Protein AF-A0A7K4G4C0-F1 (afdb_monomer)

Structure (mmCIF, N/CA/C/O backbone):
data_AF-A0A7K4G4C0-F1
#
_entry.id   AF-A0A7K4G4C0-F1
#
loop_
_atom_site.group_PDB
_atom_site.id
_atom_site.type_symbol
_atom_site.label_atom_id
_atom_site.label_alt_id
_atom_site.label_comp_id
_atom_site.label_asym_id
_atom_site.label_entity_id
_atom_site.label_seq_id
_atom_site.pdbx_PDB_ins_code
_atom_site.Cartn_x
_atom_site.Cartn_y
_atom_site.Cartn_z
_atom_site.occupancy
_atom_site.B_iso_or_equiv
_atom_site.auth_seq_id
_atom_site.auth_comp_id
_atom_site.auth_asym_id
_atom_site.auth_atom_id
_atom_site.pdbx_PDB_model_num
ATOM 1 N N . MET A 1 1 ? -11.244 -1.481 -9.876 1.00 67.19 1 MET A N 1
ATOM 2 C CA . MET A 1 1 ? -11.017 -1.215 -8.448 1.00 67.19 1 MET A CA 1
ATOM 3 C C . MET A 1 1 ? -10.115 -0.005 -8.363 1.00 67.19 1 MET A C 1
ATOM 5 O O . MET A 1 1 ? -9.237 0.066 -9.205 1.00 67.19 1 MET A O 1
ATOM 9 N N . GLU A 1 2 ? -10.346 0.942 -7.453 1.00 75.81 2 GLU A N 1
ATOM 10 C CA . GLU A 1 2 ? -9.474 2.112 -7.325 1.00 75.81 2 GLU A CA 1
ATOM 11 C C . GLU A 1 2 ? -8.917 2.253 -5.901 1.00 75.81 2 GLU A C 1
ATOM 13 O O . GLU A 1 2 ? -9.636 2.059 -4.918 1.00 75.81 2 GLU A O 1
ATOM 18 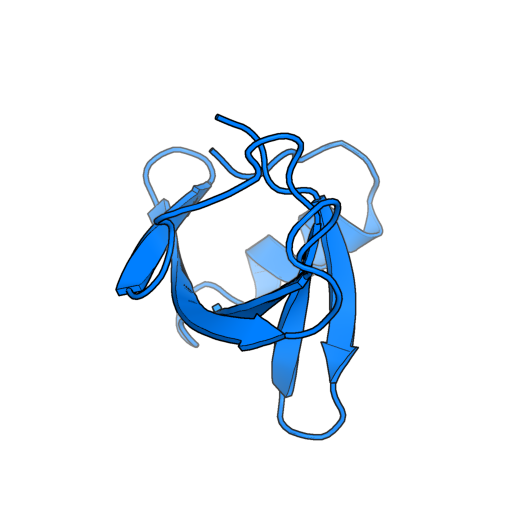N N . PHE A 1 3 ? -7.620 2.557 -5.799 1.00 82.81 3 PHE A N 1
ATOM 19 C CA . PHE A 1 3 ? -6.971 2.948 -4.550 1.00 82.81 3 PHE A CA 1
ATOM 20 C C . PHE A 1 3 ? -6.557 4.409 -4.614 1.00 82.81 3 PHE A C 1
ATOM 22 O O . PHE A 1 3 ? -5.955 4.876 -5.588 1.00 82.81 3 PHE A O 1
ATOM 29 N N . LYS A 1 4 ? -6.833 5.118 -3.526 1.00 85.31 4 LYS A N 1
ATOM 30 C CA . LYS A 1 4 ? -6.372 6.478 -3.303 1.00 85.31 4 LYS A CA 1
ATOM 31 C C . LYS A 1 4 ? -5.203 6.443 -2.339 1.00 85.31 4 LYS A C 1
ATOM 33 O O . LYS A 1 4 ? -5.314 5.922 -1.235 1.00 85.31 4 LYS A O 1
ATOM 38 N N . ILE A 1 5 ? -4.081 7.021 -2.740 1.00 87.06 5 ILE A N 1
ATOM 39 C CA . ILE A 1 5 ? -2.951 7.213 -1.833 1.00 87.06 5 ILE A CA 1
ATOM 40 C C . ILE A 1 5 ? -3.301 8.383 -0.911 1.00 87.06 5 ILE A C 1
ATOM 42 O O . ILE A 1 5 ? -3.769 9.422 -1.375 1.00 87.06 5 ILE A O 1
ATOM 46 N N . LEU A 1 6 ? -3.103 8.205 0.391 1.00 86.81 6 LEU A N 1
ATOM 47 C CA . LEU A 1 6 ? -3.290 9.258 1.385 1.00 86.81 6 LEU A CA 1
ATOM 48 C C . LEU A 1 6 ? -1.960 9.955 1.669 1.00 86.81 6 LEU A C 1
ATOM 50 O O . LEU A 1 6 ? -1.839 11.172 1.542 1.00 86.81 6 LEU A O 1
ATOM 54 N N . PHE A 1 7 ? -0.943 9.178 2.036 1.00 84.88 7 PHE A N 1
ATOM 55 C CA . PHE A 1 7 ? 0.399 9.677 2.314 1.00 84.88 7 PHE A CA 1
ATOM 56 C C . PHE A 1 7 ? 1.430 8.545 2.302 1.00 84.88 7 PHE A C 1
ATOM 58 O O . PHE A 1 7 ? 1.094 7.360 2.336 1.00 84.88 7 PHE A O 1
ATOM 65 N N . GLU A 1 8 ? 2.702 8.933 2.277 1.00 87.50 8 GLU A N 1
ATOM 66 C CA . GLU A 1 8 ? 3.837 8.041 2.491 1.00 87.50 8 GLU A CA 1
ATOM 67 C C . GLU A 1 8 ? 4.267 8.114 3.962 1.00 87.50 8 GLU A C 1
ATOM 69 O O . GLU A 1 8 ? 4.447 9.190 4.535 1.00 87.50 8 GLU A O 1
ATOM 74 N N . SER A 1 9 ? 4.389 6.956 4.599 1.00 86.25 9 SER A N 1
ATOM 75 C CA . SER A 1 9 ? 4.875 6.828 5.971 1.00 86.25 9 SER A CA 1
ATOM 76 C C . SER A 1 9 ? 6.379 7.108 6.069 1.00 86.25 9 SER A C 1
ATOM 78 O O . SER A 1 9 ? 7.116 7.020 5.090 1.00 86.25 9 SER A O 1
ATOM 80 N N . LYS A 1 10 ? 6.878 7.359 7.287 1.00 84.94 10 LYS A N 1
ATOM 81 C CA . LYS A 1 10 ? 8.314 7.600 7.542 1.00 84.94 10 LYS A CA 1
ATOM 82 C C . LYS A 1 10 ? 9.228 6.443 7.115 1.00 84.94 10 LYS A C 1
ATOM 84 O O . LYS A 1 10 ? 10.421 6.652 6.933 1.00 84.94 10 LYS A O 1
ATOM 89 N N . THR A 1 11 ? 8.685 5.234 6.990 1.00 83.19 11 THR A N 1
ATOM 90 C CA . THR A 1 11 ? 9.410 4.032 6.557 1.00 83.19 11 THR A CA 1
ATOM 91 C C . THR A 1 11 ? 9.334 3.796 5.045 1.00 83.19 11 THR A C 1
ATOM 93 O O . THR A 1 11 ? 9.859 2.792 4.566 1.00 83.19 11 THR A O 1
ATOM 96 N N . GLY A 1 12 ? 8.700 4.700 4.289 1.00 85.19 12 GLY A N 1
ATOM 97 C CA . GLY A 1 12 ? 8.564 4.615 2.834 1.00 85.19 12 GLY A CA 1
ATOM 98 C C . GLY A 1 12 ? 7.420 3.720 2.350 1.00 85.19 12 GLY A C 1
ATOM 99 O O . GLY A 1 12 ? 7.364 3.368 1.175 1.00 85.19 12 GLY A O 1
ATOM 100 N N . ASN A 1 13 ? 6.511 3.308 3.241 1.00 90.12 13 ASN A N 1
ATOM 101 C CA . ASN A 1 13 ? 5.295 2.587 2.852 1.00 90.12 13 ASN A CA 1
ATOM 102 C C . ASN A 1 13 ? 4.183 3.571 2.484 1.00 90.12 13 ASN A C 1
ATOM 104 O O . ASN A 1 13 ? 4.049 4.614 3.127 1.00 90.12 13 ASN A O 1
ATOM 108 N N . LEU A 1 14 ? 3.346 3.202 1.522 1.00 89.69 14 LEU A N 1
ATOM 109 C CA . LEU A 1 14 ? 2.165 3.955 1.122 1.00 89.69 14 LEU A CA 1
ATOM 110 C C . LEU A 1 14 ? 0.979 3.574 2.000 1.00 89.69 14 LEU A C 1
ATOM 112 O O . LEU A 1 14 ? 0.725 2.389 2.218 1.00 89.69 14 LEU A O 1
ATOM 116 N N . VAL A 1 15 ? 0.241 4.580 2.457 1.00 90.25 15 VAL A N 1
ATOM 117 C CA . VAL A 1 15 ? -1.058 4.403 3.105 1.00 90.25 15 VAL A CA 1
ATOM 118 C C . VAL A 1 15 ? -2.139 4.693 2.079 1.00 90.25 15 VAL A C 1
ATOM 120 O O . VAL A 1 15 ? -2.150 5.768 1.474 1.00 90.25 15 VAL A O 1
ATOM 123 N N . LEU A 1 16 ? -3.026 3.728 1.872 1.00 90.25 16 LEU A N 1
ATOM 124 C CA . LEU A 1 16 ? -4.047 3.752 0.839 1.00 90.25 16 LEU A CA 1
ATOM 125 C C . LEU A 1 16 ? -5.444 3.647 1.445 1.00 90.25 16 LEU A C 1
ATOM 127 O O . LEU A 1 16 ? -5.652 3.000 2.468 1.00 90.25 16 LEU A O 1
ATOM 131 N N . GLU A 1 17 ? -6.403 4.233 0.752 1.00 88.38 17 GLU A N 1
ATOM 132 C CA . GLU A 1 17 ? -7.835 4.120 0.997 1.00 88.38 17 GLU A CA 1
ATOM 133 C C . GLU A 1 17 ? -8.486 3.462 -0.226 1.00 88.38 17 GLU A C 1
ATOM 135 O O . GLU A 1 17 ? -8.077 3.713 -1.365 1.00 88.38 17 GLU A O 1
ATOM 140 N N . SER A 1 18 ? -9.478 2.603 0.002 1.00 83.94 18 SER A N 1
ATOM 141 C CA . SER A 1 18 ? -10.293 2.012 -1.060 1.00 83.94 18 SER A CA 1
ATOM 142 C C . SER A 1 18 ? -11.749 1.933 -0.621 1.00 83.94 18 SER A C 1
ATOM 144 O O . SER A 1 18 ? -12.030 1.762 0.563 1.00 83.94 18 SER A O 1
ATOM 146 N N . ASP A 1 19 ? -12.659 2.011 -1.589 1.00 78.19 19 ASP A N 1
ATOM 147 C CA . ASP A 1 19 ? -14.093 1.810 -1.366 1.00 78.19 19 ASP A CA 1
ATOM 148 C C . ASP A 1 19 ? -14.454 0.326 -1.151 1.00 78.19 19 ASP A C 1
ATOM 150 O O . ASP A 1 19 ? -15.565 0.009 -0.726 1.00 78.19 19 ASP A O 1
ATOM 154 N N . GLU A 1 20 ? -13.528 -0.605 -1.416 1.00 74.12 20 GLU A N 1
ATOM 155 C CA . GLU A 1 20 ? -13.715 -2.022 -1.097 1.00 74.12 20 GLU A CA 1
ATOM 156 C C . GLU A 1 20 ? -13.306 -2.329 0.347 1.00 74.12 20 GLU A C 1
ATOM 158 O O . GLU A 1 20 ? -12.183 -2.071 0.791 1.00 74.12 20 GLU A O 1
ATOM 163 N N . ALA A 1 21 ? -14.239 -2.930 1.084 1.00 62.22 21 ALA A N 1
ATOM 164 C CA . ALA A 1 21 ? -14.123 -3.078 2.525 1.00 62.22 21 ALA A CA 1
ATOM 165 C C .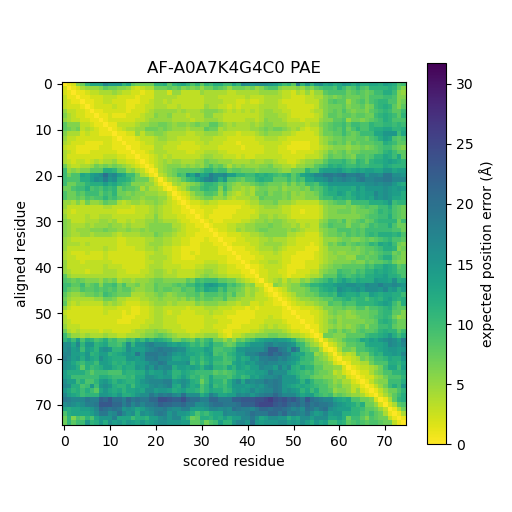 ALA A 1 21 ? -13.255 -4.263 2.986 1.00 62.22 21 ALA A C 1
ATOM 167 O O . ALA A 1 21 ? -12.892 -4.282 4.159 1.00 62.22 21 ALA A O 1
ATOM 168 N N . LYS A 1 22 ? -12.963 -5.288 2.158 1.00 69.38 22 LYS A N 1
ATOM 169 C CA . LYS A 1 22 ? -12.288 -6.522 2.632 1.00 69.38 22 LYS A CA 1
ATOM 170 C C . LYS A 1 22 ? -11.509 -7.275 1.549 1.00 69.38 22 LYS A C 1
ATOM 172 O O . LYS A 1 22 ? -11.914 -7.306 0.394 1.00 69.38 22 LYS A O 1
ATOM 177 N N . GLY A 1 23 ? -10.457 -7.985 1.973 1.00 69.56 23 GLY A N 1
ATOM 178 C CA . GLY A 1 23 ? -9.839 -9.077 1.201 1.00 69.56 23 GLY A CA 1
ATOM 179 C C . GLY A 1 23 ? -8.726 -8.674 0.233 1.00 69.56 23 GLY A C 1
ATOM 180 O O . GLY A 1 23 ? -8.487 -9.375 -0.745 1.00 69.56 23 GLY A O 1
ATOM 181 N N . LEU A 1 24 ? -8.053 -7.551 0.483 1.00 76.38 24 LEU A N 1
ATOM 182 C CA . LEU A 1 24 ? -7.073 -6.964 -0.444 1.00 76.38 24 LEU A CA 1
ATOM 183 C C . LEU A 1 24 ? -5.624 -7.121 0.028 1.00 76.38 24 LEU A C 1
ATOM 185 O O . LEU A 1 24 ? -4.695 -6.563 -0.558 1.00 76.38 24 LEU A O 1
ATOM 189 N N . GLU A 1 25 ? -5.427 -7.910 1.079 1.00 74.81 25 GLU A N 1
ATOM 190 C CA . GLU A 1 25 ? -4.113 -8.272 1.588 1.00 74.81 25 GLU A CA 1
ATOM 191 C C . GLU A 1 25 ? -3.319 -8.988 0.494 1.00 74.81 25 GLU A C 1
ATOM 193 O O . GLU A 1 25 ? -3.827 -9.898 -0.161 1.00 74.81 25 GLU A O 1
ATOM 198 N N . ARG A 1 26 ? -2.057 -8.590 0.294 1.00 80.88 26 ARG A N 1
ATOM 199 C CA . ARG A 1 26 ? -1.156 -9.164 -0.727 1.00 80.88 26 ARG A CA 1
ATOM 200 C C . ARG A 1 26 ? -1.529 -8.847 -2.176 1.00 80.88 26 ARG A C 1
ATOM 202 O O . ARG A 1 26 ? -0.996 -9.485 -3.082 1.00 80.88 26 ARG A O 1
ATOM 209 N N . LYS A 1 27 ? -2.390 -7.854 -2.415 1.00 86.56 27 LYS A N 1
ATOM 210 C CA . LYS A 1 27 ? -2.730 -7.416 -3.771 1.00 86.56 27 LYS A CA 1
ATOM 211 C C . LYS A 1 27 ? -1.624 -6.566 -4.396 1.00 86.56 27 LYS A C 1
ATOM 213 O O . LYS A 1 27 ? -1.061 -5.676 -3.757 1.00 86.56 27 LYS A O 1
ATOM 218 N N . ASP A 1 28 ? -1.355 -6.836 -5.666 1.00 90.50 28 ASP A N 1
ATOM 219 C CA . ASP A 1 28 ? -0.469 -6.039 -6.507 1.00 90.50 28 ASP A CA 1
ATOM 220 C C . ASP A 1 28 ? -1.229 -4.848 -7.098 1.00 90.50 28 ASP A C 1
ATOM 222 O O . ASP A 1 28 ? -2.348 -4.999 -7.590 1.00 90.50 28 ASP A O 1
ATOM 226 N N . LEU A 1 29 ? -0.626 -3.664 -7.017 1.00 87.38 29 LEU A N 1
ATOM 227 C CA . LEU A 1 29 ? -1.189 -2.404 -7.490 1.00 87.38 29 LEU A CA 1
ATOM 228 C C . LEU A 1 29 ? -0.489 -1.975 -8.763 1.00 87.38 29 LEU A C 1
ATOM 230 O O . LEU A 1 29 ? 0.745 -1.874 -8.797 1.00 87.38 29 LEU A O 1
ATOM 234 N N . PHE A 1 30 ? -1.287 -1.674 -9.782 1.00 84.88 30 PHE A N 1
ATOM 235 C CA . PHE A 1 30 ? -0.781 -1.322 -11.091 1.00 84.88 30 PHE A CA 1
ATOM 236 C C . PHE A 1 30 ? -1.161 0.114 -11.453 1.00 84.88 30 PHE A C 1
ATOM 238 O O . PHE A 1 30 ? -2.254 0.607 -11.172 1.00 84.88 30 PHE A O 1
ATOM 245 N N . GLN A 1 31 ? -0.243 0.793 -12.130 1.00 80.56 31 GLN A N 1
ATOM 246 C CA . GLN A 1 31 ? -0.501 2.057 -12.803 1.00 80.56 31 GLN A CA 1
ATOM 247 C C . GLN A 1 31 ? -0.076 1.895 -14.258 1.00 80.56 31 GLN A C 1
ATOM 249 O O . GLN A 1 31 ? 1.069 1.548 -14.525 1.00 80.56 31 GLN A O 1
ATOM 254 N N . ASN A 1 32 ? -0.989 2.101 -15.211 1.00 80.81 32 ASN A N 1
ATOM 255 C CA . ASN A 1 32 ? -0.709 1.928 -16.645 1.00 80.81 32 ASN A CA 1
ATOM 256 C C . ASN A 1 32 ? -0.071 0.560 -16.989 1.00 80.81 32 ASN A C 1
ATOM 258 O O . ASN A 1 32 ? 0.857 0.485 -17.788 1.00 80.81 32 ASN A O 1
ATOM 262 N N . SER A 1 33 ? -0.563 -0.525 -16.378 1.00 81.62 33 SER A N 1
ATOM 263 C CA . SER A 1 33 ? -0.024 -1.899 -16.501 1.00 81.62 33 SER A CA 1
ATOM 264 C C . SER A 1 33 ? 1.370 -2.124 -15.895 1.00 81.62 33 SER A C 1
ATOM 266 O O . SER A 1 33 ? 1.944 -3.198 -16.059 1.00 81.62 33 SER A O 1
ATOM 268 N N . VAL A 1 34 ? 1.911 -1.149 -15.164 1.00 83.50 34 VAL A N 1
ATOM 269 C CA . VAL A 1 34 ? 3.192 -1.254 -14.459 1.00 83.50 34 VAL A CA 1
ATOM 270 C C . VAL A 1 34 ? 2.938 -1.528 -12.982 1.00 83.50 34 VAL A C 1
ATOM 272 O O . VAL A 1 34 ? 2.159 -0.818 -12.348 1.00 83.50 34 VAL A O 1
ATOM 275 N N . LEU A 1 35 ? 3.604 -2.540 -12.423 1.00 85.75 35 LEU A N 1
ATOM 276 C CA . LEU A 1 35 ? 3.568 -2.818 -10.987 1.00 85.75 35 LEU A CA 1
ATOM 277 C C . LEU A 1 35 ? 4.274 -1.688 -10.226 1.00 85.75 35 LEU A C 1
ATOM 279 O O . LEU A 1 35 ? 5.472 -1.457 -10.412 1.00 85.75 35 LEU A O 1
ATOM 283 N N . VAL A 1 36 ? 3.534 -1.006 -9.352 1.00 87.31 36 VAL A N 1
ATOM 284 C CA . VAL A 1 36 ? 4.039 0.155 -8.599 1.00 87.31 36 VAL A CA 1
ATOM 285 C C . VAL A 1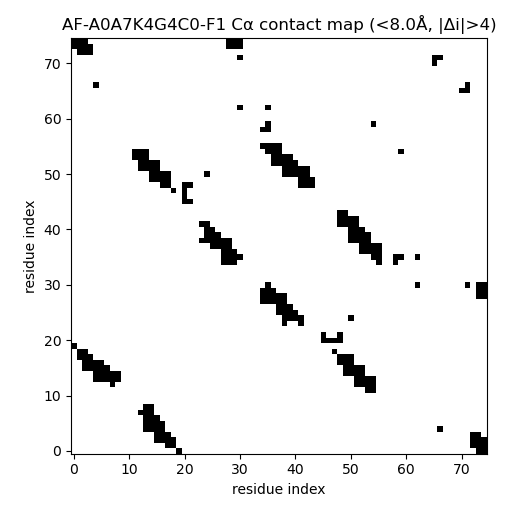 36 ? 4.100 -0.085 -7.098 1.00 87.31 36 VAL A C 1
ATOM 287 O O . VAL A 1 36 ? 4.985 0.454 -6.434 1.00 87.31 36 VAL A O 1
ATOM 290 N N . ALA A 1 37 ? 3.218 -0.917 -6.545 1.00 90.19 37 ALA A N 1
ATOM 291 C CA . ALA A 1 37 ? 3.229 -1.249 -5.126 1.00 90.19 37 ALA A CA 1
ATOM 292 C C . ALA A 1 37 ? 2.537 -2.587 -4.848 1.00 90.19 37 ALA A C 1
ATOM 294 O O . ALA A 1 37 ? 1.728 -3.054 -5.642 1.00 90.19 37 ALA A O 1
ATOM 295 N N . ARG A 1 38 ? 2.833 -3.188 -3.695 1.00 91.94 38 ARG A N 1
ATOM 296 C CA . ARG A 1 38 ? 2.170 -4.399 -3.197 1.00 91.94 38 ARG A CA 1
ATOM 297 C C . ARG A 1 38 ? 1.586 -4.139 -1.820 1.00 91.94 38 ARG A C 1
ATOM 299 O O . ARG A 1 38 ? 2.332 -3.774 -0.910 1.00 91.94 38 ARG A O 1
ATOM 306 N N . ILE A 1 39 ? 0.284 -4.344 -1.657 1.00 90.88 39 ILE A N 1
ATOM 307 C CA . ILE A 1 39 ? -0.373 -4.315 -0.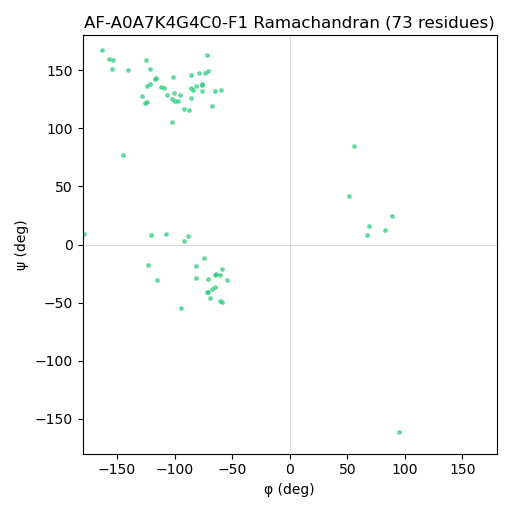347 1.00 90.88 39 ILE A CA 1
ATOM 308 C C . ILE A 1 39 ? 0.180 -5.464 0.482 1.00 90.88 39 ILE A C 1
ATOM 310 O O . ILE A 1 39 ? 0.263 -6.587 -0.000 1.00 90.88 39 ILE A O 1
ATOM 314 N N . PHE A 1 40 ? 0.572 -5.203 1.720 1.00 91.12 40 PHE A N 1
ATOM 315 C CA . PHE A 1 40 ? 1.069 -6.244 2.620 1.00 91.12 40 PHE A CA 1
ATOM 316 C C . PHE A 1 40 ? 0.278 -6.332 3.920 1.00 91.12 40 PHE A C 1
ATOM 318 O O . PHE A 1 40 ? 0.370 -7.359 4.586 1.00 91.12 40 PHE A O 1
ATOM 325 N N . ASP A 1 41 ? -0.484 -5.293 4.261 1.00 90.25 41 ASP A N 1
ATOM 326 C CA . ASP A 1 41 ? -1.219 -5.225 5.518 1.00 90.25 41 ASP A CA 1
ATOM 327 C C . ASP A 1 41 ? -2.452 -4.319 5.398 1.00 90.25 41 ASP A C 1
ATOM 329 O O . ASP A 1 41 ? -2.521 -3.451 4.517 1.00 90.25 41 ASP A O 1
ATOM 333 N N . THR A 1 42 ? -3.405 -4.518 6.304 1.00 89.00 42 THR A N 1
ATOM 334 C CA . THR A 1 42 ? -4.642 -3.746 6.417 1.00 89.00 42 THR A CA 1
ATOM 335 C C . THR A 1 42 ? -4.794 -3.261 7.853 1.00 89.00 42 THR A C 1
ATOM 337 O O . THR A 1 42 ? -4.739 -4.043 8.796 1.00 89.00 42 THR A O 1
ATOM 340 N N . ILE A 1 43 ? -5.013 -1.962 8.036 1.00 87.06 43 ILE A N 1
ATOM 341 C CA . ILE A 1 43 ? -5.141 -1.326 9.349 1.00 87.06 43 ILE A CA 1
ATOM 342 C C . ILE A 1 43 ? -6.460 -0.552 9.450 1.00 87.06 43 ILE A C 1
ATOM 344 O O . ILE A 1 43 ? -7.029 -0.128 8.448 1.00 87.06 43 ILE A O 1
ATOM 348 N N . GLY A 1 44 ? -6.929 -0.300 10.672 1.00 81.38 44 GLY A N 1
ATOM 349 C CA . GLY A 1 44 ? -8.139 0.493 10.916 1.00 81.38 44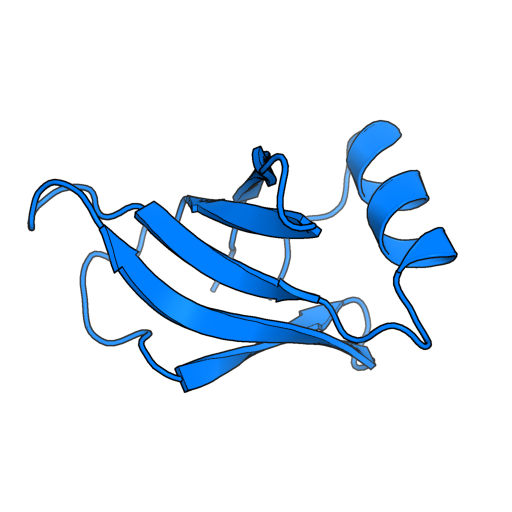 GLY A CA 1
ATOM 350 C C . GLY A 1 44 ? -9.407 -0.346 11.090 1.00 81.38 44 GLY A C 1
ATOM 351 O O . GLY A 1 44 ? -9.346 -1.522 11.442 1.00 81.38 44 GLY A O 1
ATOM 352 N N . SER A 1 45 ? -10.568 0.294 10.927 1.00 76.25 45 SER A N 1
ATOM 353 C CA . SER A 1 45 ? -11.868 -0.341 11.178 1.00 76.25 45 SER A CA 1
ATOM 354 C C . SER A 1 45 ? -12.280 -1.248 10.020 1.00 76.25 45 SER A C 1
ATOM 356 O O . SER A 1 45 ? -12.022 -0.944 8.860 1.00 76.25 45 SER A O 1
ATOM 358 N N . VAL A 1 46 ? -13.004 -2.324 10.330 1.00 72.75 46 VAL A N 1
ATOM 359 C CA . VAL A 1 46 ? -13.511 -3.304 9.353 1.00 72.75 46 VAL A CA 1
ATOM 360 C C . VAL A 1 46 ? -14.457 -2.668 8.321 1.00 72.75 46 VAL A C 1
ATOM 362 O O . VAL A 1 46 ? -14.597 -3.180 7.215 1.00 72.75 46 VAL A O 1
ATOM 365 N N . GLU A 1 47 ? -15.115 -1.563 8.679 1.00 77.94 47 GLU A N 1
ATOM 366 C CA . GLU A 1 47 ? -16.034 -0.832 7.796 1.00 77.94 47 GLU A CA 1
ATOM 367 C C . GLU A 1 47 ? -15.311 0.108 6.821 1.00 77.94 47 GLU A C 1
ATOM 369 O O . GLU A 1 47 ? -15.819 0.373 5.735 1.00 77.94 47 GLU A O 1
ATOM 374 N N . LYS A 1 48 ? -14.138 0.620 7.214 1.00 80.19 48 LYS A N 1
ATOM 375 C CA . LYS A 1 48 ? -13.306 1.545 6.431 1.00 80.19 48 LYS A CA 1
ATOM 376 C C . LYS A 1 48 ? -11.828 1.252 6.697 1.00 80.19 48 LYS A C 1
ATOM 378 O O . LYS A 1 48 ? -11.201 1.950 7.502 1.00 80.19 48 LYS A O 1
ATOM 383 N N . PRO A 1 49 ? -11.291 0.189 6.085 1.00 86.50 49 PRO A N 1
ATOM 384 C CA . PRO A 1 49 ? -9.889 -0.155 6.237 1.00 86.50 49 PRO A CA 1
ATOM 385 C C . PRO A 1 49 ? -8.987 0.810 5.465 1.00 86.50 49 PRO A C 1
ATOM 387 O O . PRO A 1 49 ? -9.315 1.275 4.373 1.00 86.50 49 PRO A O 1
ATOM 390 N N . PHE A 1 50 ? -7.800 1.036 6.014 1.00 89.62 50 PHE A N 1
ATOM 391 C CA . PHE A 1 50 ? -6.667 1.587 5.287 1.00 89.62 50 PHE A CA 1
ATOM 392 C C . PHE A 1 50 ? -5.707 0.458 4.929 1.00 89.62 50 PHE A C 1
ATOM 394 O O . PHE A 1 50 ? -5.485 -0.461 5.715 1.00 89.62 50 PHE A O 1
ATOM 401 N N . TYR A 1 51 ? -5.092 0.546 3.759 1.00 90.81 51 TYR A N 1
ATOM 402 C CA . TYR A 1 51 ? -4.174 -0.473 3.268 1.00 90.81 51 TYR A CA 1
ATOM 403 C C . TYR A 1 51 ? -2.749 0.052 3.287 1.00 90.81 51 TYR A C 1
ATOM 405 O O . TYR A 1 51 ? -2.477 1.171 2.850 1.00 90.81 51 TYR A O 1
ATOM 413 N N . LEU A 1 52 ? -1.827 -0.768 3.776 1.00 91.25 52 LEU A N 1
ATOM 414 C CA . LEU A 1 52 ? -0.404 -0.485 3.712 1.00 91.25 52 LEU A CA 1
ATOM 415 C C . LEU A 1 52 ? 0.191 -1.202 2.510 1.00 91.25 52 LEU A C 1
ATOM 417 O O . LEU A 1 52 ? 0.104 -2.426 2.390 1.00 91.25 52 LEU A O 1
ATOM 421 N N . ALA A 1 53 ? 0.825 -0.434 1.629 1.00 92.44 53 ALA A N 1
ATOM 422 C CA . ALA A 1 53 ? 1.485 -0.960 0.449 1.00 92.44 53 ALA A CA 1
ATOM 423 C C . ALA A 1 53 ? 2.968 -0.610 0.427 1.00 92.44 53 ALA A C 1
ATOM 425 O O . ALA A 1 53 ? 3.381 0.508 0.736 1.00 92.44 53 ALA A O 1
ATOM 426 N N . LYS A 1 54 ? 3.783 -1.585 0.032 1.00 91.62 54 LYS A N 1
ATOM 427 C CA . LYS A 1 54 ? 5.211 -1.411 -0.181 1.00 91.62 54 LYS A CA 1
ATOM 428 C C . LYS A 1 54 ? 5.444 -1.037 -1.645 1.00 91.62 54 LYS A C 1
ATOM 430 O O . LYS A 1 54 ? 5.124 -1.848 -2.518 1.00 91.62 54 LYS A O 1
ATOM 435 N N . PRO A 1 55 ? 5.977 0.156 -1.936 1.00 88.56 55 PRO A N 1
ATOM 436 C CA . PRO A 1 55 ? 6.255 0.559 -3.305 1.00 88.56 55 PRO A CA 1
ATOM 437 C C . PRO A 1 55 ? 7.438 -0.219 -3.901 1.00 88.56 55 PRO A C 1
ATOM 439 O O . PRO A 1 55 ? 8.379 -0.603 -3.199 1.00 88.56 55 PRO A O 1
ATOM 442 N N . VAL A 1 56 ? 7.404 -0.440 -5.214 1.00 86.50 56 VAL A N 1
ATOM 443 C CA . VAL A 1 56 ? 8.489 -1.077 -5.970 1.00 86.50 56 VAL A CA 1
ATOM 444 C C .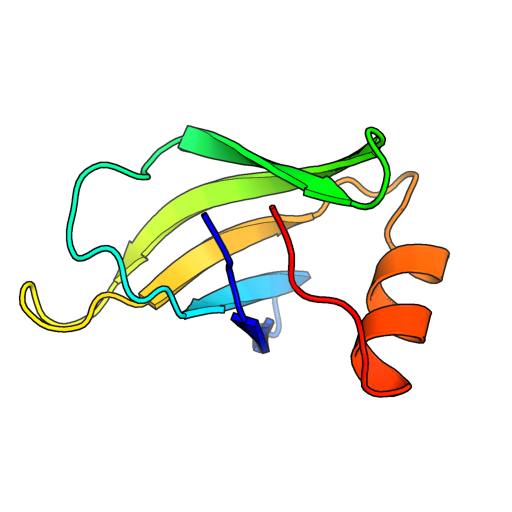 VAL A 1 56 ? 9.485 0.003 -6.405 1.00 86.50 56 VAL A C 1
ATOM 446 O O . VAL A 1 56 ? 9.144 0.908 -7.166 1.00 86.50 56 VAL A O 1
ATOM 449 N N . LYS A 1 57 ? 10.724 -0.074 -5.891 1.00 68.75 57 LYS A N 1
ATOM 450 C CA . LYS A 1 57 ? 11.768 0.968 -6.025 1.00 68.75 57 LYS A CA 1
ATOM 451 C C . LYS A 1 57 ? 12.080 1.388 -7.460 1.00 68.75 57 LYS A C 1
ATOM 453 O O . LYS A 1 57 ? 12.419 2.548 -7.664 1.00 68.75 57 LYS A O 1
ATOM 458 N N . GLU A 1 58 ? 11.939 0.492 -8.430 1.00 64.50 58 GLU A N 1
ATOM 459 C CA . GLU A 1 58 ? 12.207 0.802 -9.841 1.00 64.50 58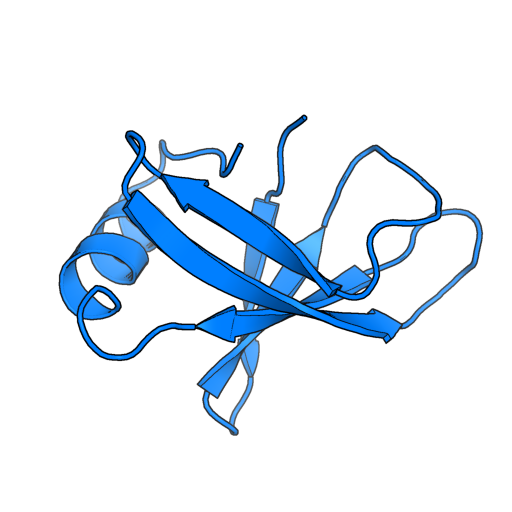 GLU A CA 1
ATOM 460 C C . GLU A 1 58 ? 11.255 1.856 -10.430 1.00 64.50 58 GLU A C 1
ATOM 462 O O . GLU A 1 58 ? 11.664 2.593 -11.319 1.00 64.50 58 GLU A O 1
ATOM 467 N N . ASN A 1 59 ? 10.037 2.014 -9.891 1.00 59.91 59 ASN A N 1
ATOM 468 C CA . ASN A 1 59 ? 8.998 2.873 -10.484 1.00 59.91 59 ASN A CA 1
ATOM 469 C C . ASN A 1 59 ? 8.510 4.006 -9.564 1.00 59.91 59 ASN A C 1
ATOM 471 O O . ASN A 1 59 ? 7.568 4.725 -9.894 1.00 59.91 59 ASN A O 1
ATOM 475 N N . LEU A 1 60 ? 9.174 4.205 -8.422 1.00 59.78 60 LEU A N 1
ATOM 476 C CA . LEU A 1 60 ? 8.768 5.137 -7.363 1.00 59.78 60 LEU A CA 1
ATOM 477 C C . LEU A 1 60 ? 8.794 6.616 -7.788 1.00 59.78 60 LEU A C 1
ATOM 479 O O . LEU A 1 60 ? 7.922 7.384 -7.385 1.00 59.78 60 LEU A O 1
ATOM 483 N N . ASN A 1 61 ? 9.767 7.016 -8.615 1.00 57.22 61 ASN A N 1
ATOM 484 C CA . ASN A 1 61 ? 9.947 8.418 -9.014 1.00 57.22 61 ASN A CA 1
ATOM 485 C C . ASN A 1 61 ? 8.859 8.918 -9.976 1.00 57.22 61 ASN A C 1
ATOM 487 O O . ASN A 1 61 ? 8.379 10.038 -9.806 1.00 57.22 61 ASN A O 1
ATOM 491 N N . GLY A 1 62 ? 8.440 8.106 -10.953 1.00 58.31 62 GLY A N 1
ATOM 492 C CA . GLY A 1 62 ? 7.299 8.441 -11.817 1.00 58.31 62 GLY A CA 1
ATOM 493 C C . GLY A 1 62 ? 5.984 8.400 -11.037 1.00 58.31 62 GLY A C 1
ATOM 494 O O . GLY A 1 62 ? 5.218 9.358 -11.037 1.00 58.31 62 GLY A O 1
ATOM 495 N N . PHE A 1 63 ? 5.805 7.343 -10.246 1.00 63.28 63 PHE A N 1
ATOM 496 C CA . PHE A 1 63 ? 4.611 7.090 -9.445 1.00 63.28 63 PHE A CA 1
ATOM 497 C C . PHE A 1 63 ? 4.283 8.200 -8.425 1.00 63.28 63 PHE A C 1
ATOM 499 O O . PHE A 1 63 ? 3.158 8.702 -8.382 1.00 63.28 63 PHE A O 1
ATOM 506 N N . LEU A 1 64 ? 5.259 8.637 -7.617 1.00 64.19 64 LEU A N 1
ATOM 507 C CA . LEU A 1 64 ? 5.042 9.712 -6.637 1.00 64.19 64 LEU A CA 1
ATOM 508 C C . LEU A 1 64 ? 4.862 11.085 -7.298 1.00 64.19 64 LEU A C 1
ATOM 510 O O . LEU A 1 64 ? 4.173 11.945 -6.742 1.00 64.19 64 LEU A O 1
ATOM 514 N N . SER A 1 65 ? 5.473 11.302 -8.466 1.00 62.03 65 SER A N 1
ATOM 515 C CA . SER A 1 65 ? 5.356 12.559 -9.212 1.00 62.03 65 SER A CA 1
ATOM 516 C C . SER A 1 65 ? 3.959 12.724 -9.816 1.00 62.03 65 SER A C 1
ATOM 518 O O . SER A 1 65 ? 3.383 13.808 -9.716 1.00 62.03 65 SER A O 1
ATOM 520 N N . ASP A 1 66 ? 3.377 11.648 -10.352 1.00 58.50 66 ASP A N 1
ATOM 521 C CA . ASP A 1 66 ? 1.985 11.601 -10.818 1.00 58.50 66 ASP A CA 1
ATOM 522 C C . ASP A 1 66 ? 0.972 11.709 -9.666 1.00 58.50 66 ASP A C 1
ATOM 524 O O . ASP A 1 66 ? -0.040 12.406 -9.785 1.00 58.50 66 ASP A O 1
ATOM 528 N N . TYR A 1 67 ? 1.263 11.090 -8.514 1.00 64.00 67 TYR A N 1
ATOM 529 C CA . TYR A 1 67 ? 0.445 11.247 -7.307 1.00 64.00 67 TYR A CA 1
ATOM 530 C C . TYR A 1 67 ? 0.391 12.710 -6.836 1.00 64.00 67 TYR A C 1
ATOM 532 O O . TYR A 1 67 ? -0.693 13.258 -6.613 1.00 64.00 67 TYR A O 1
ATOM 540 N N . LYS A 1 68 ? 1.548 13.380 -6.738 1.00 62.31 68 LYS A N 1
ATOM 541 C CA . LYS A 1 68 ? 1.625 14.791 -6.320 1.00 62.31 68 LYS A CA 1
ATOM 542 C C . LYS A 1 68 ? 0.958 15.748 -7.315 1.00 62.31 68 LYS A C 1
ATOM 544 O O . LYS A 1 68 ? 0.486 16.804 -6.898 1.00 62.31 68 LYS A O 1
ATOM 549 N N . ASN A 1 69 ? 0.871 15.376 -8.595 1.00 59.31 69 ASN A N 1
ATOM 550 C CA . ASN A 1 69 ? 0.301 16.209 -9.661 1.00 59.31 69 ASN A CA 1
ATOM 551 C C . ASN A 1 69 ? -1.219 16.076 -9.877 1.00 59.31 69 ASN A C 1
ATOM 553 O O . ASN A 1 69 ? -1.743 16.715 -10.784 1.00 59.31 69 ASN A O 1
ATOM 557 N N . LYS A 1 70 ? -1.956 15.344 -9.023 1.00 54.53 70 LYS A N 1
ATOM 558 C CA . LYS A 1 70 ? -3.432 15.223 -9.068 1.00 54.53 70 LYS A CA 1
ATOM 559 C C . LYS A 1 70 ? -3.977 14.732 -10.425 1.00 54.53 70 LYS A C 1
ATOM 561 O O . LYS A 1 70 ? -4.455 15.554 -11.202 1.00 54.53 70 LYS A O 1
ATOM 566 N N . LYS A 1 71 ? -4.017 13.406 -10.661 1.00 51.16 71 LYS A N 1
ATOM 567 C CA . LYS A 1 71 ? -5.059 12.719 -11.487 1.00 51.16 71 LYS A CA 1
ATOM 568 C C . LYS A 1 71 ? -4.948 11.182 -11.615 1.00 51.16 71 LYS A C 1
ATOM 570 O O . LYS A 1 71 ? -5.681 10.605 -12.410 1.00 51.16 71 LYS A O 1
ATOM 575 N N . GLY A 1 72 ? -4.080 10.495 -10.869 1.00 50.66 72 GLY A N 1
ATOM 576 C CA . GLY A 1 72 ? -3.917 9.039 -10.994 1.00 50.66 72 GLY A CA 1
ATOM 577 C C . GLY A 1 72 ? -4.611 8.254 -9.883 1.00 50.66 72 GLY A C 1
ATOM 578 O O . GLY A 1 72 ? -4.103 8.218 -8.766 1.00 50.66 72 GLY A O 1
ATOM 579 N N . GLY A 1 73 ? -5.740 7.611 -10.184 1.00 55.66 73 GLY A N 1
ATOM 580 C CA . GLY A 1 73 ? -6.240 6.492 -9.380 1.00 55.66 73 GLY A CA 1
ATOM 581 C C . GLY A 1 73 ? -5.425 5.232 -9.684 1.00 55.66 73 GLY A C 1
ATOM 582 O O . GLY A 1 73 ? -5.085 4.980 -10.840 1.00 55.66 73 GLY A O 1
ATOM 583 N N . LEU A 1 74 ? -5.076 4.463 -8.654 1.00 56.22 74 LEU A N 1
ATOM 584 C CA . LEU A 1 74 ? -4.421 3.157 -8.795 1.00 56.22 74 LEU A CA 1
ATOM 585 C C . LEU A 1 74 ? -5.465 2.089 -9.095 1.00 56.22 74 LEU A C 1
ATOM 587 O O . LEU A 1 74 ? -6.487 2.102 -8.418 1.00 56.22 74 LEU A O 1
ATOM 591 N N . LYS A 1 75 ? -5.218 1.173 -10.039 1.00 58.50 75 LYS A N 1
ATOM 592 C CA . LYS A 1 75 ? -6.169 0.104 -10.390 1.00 58.50 75 LYS A CA 1
ATOM 593 C C . LYS A 1 75 ? -5.651 -1.299 -10.104 1.00 58.50 75 LYS A C 1
ATOM 595 O O . LYS A 1 75 ? -4.416 -1.502 -10.151 1.00 58.50 75 LYS A O 1
#

Secondary structure (DSSP, 8-state):
--EEEEEE-TTSPEEEEES--S--TT-EEEETTEEEEEEEEEEEETTEEEEEEEE-GGGHHHHHHHHHTS---B-

Foldseek 3Di:
DWWQFDDADPVRKTKIWDPDQDDQAQPFWDDPNHGFWTFHDWDDDSNTIITIIHTDVVCPVVVVVVNVVDDDTID

Nearest PDB structures (foldseek):
  2rfk-assembly1_C  TM=7.709E-01  e=6.560E-02  Pyrococcus furiosus
  7ai3-assembly2_C  TM=7.493E-01  e=3.548E-01  Mycobacteriu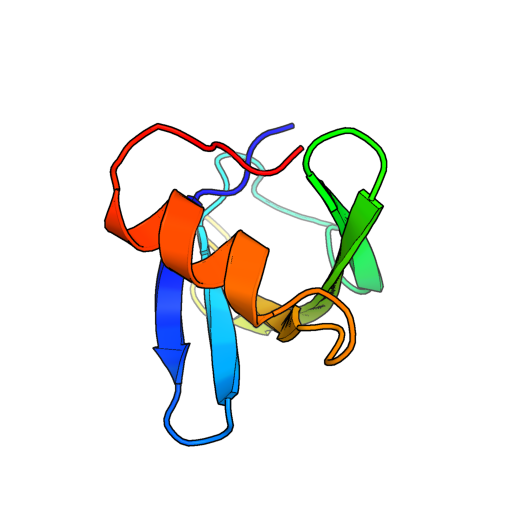m tuberculosis H37Rv
  2v3m-assembly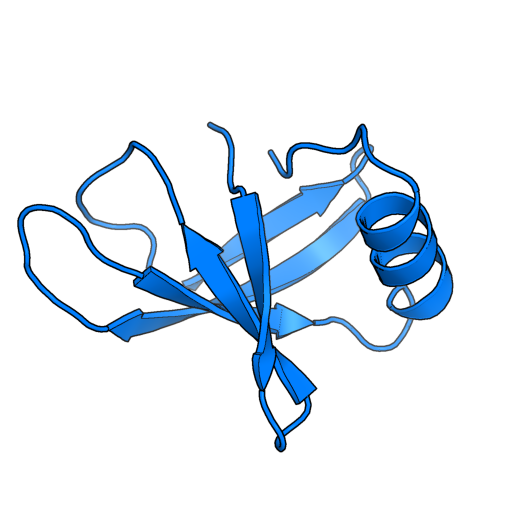1_A  TM=6.198E-01  e=3.970E-01  Saccharomyces cerevisiae
  2v3m-assembly2_D  TM=6.185E-01  e=8.251E-01  Saccharomyces cerevisiae
  1sgr-assembly1_E  TM=5.416E-01  e=8.251E-01  Streptomyces griseus

Sequence (75 aa):
MEFKILFESKTGNLVLESDEAKGLERKDLFQNSVLVARIFDTIGSVEKPFYLAKPVKENLNGFLSDYKNKKGGLK

pLDDT: mean 77.72, std 12.42, range [50.66, 92.44]

Radius of gyration: 11.46 Å; Cα contacts (8 Å, |Δi|>4): 144; chains: 1; bounding box: 28×25×28 Å

Mean predicted aligned error: 7.33 Å

Solvent-accessible surface area (backbone atoms only — not comparable to full-atom values): 4352 Å² total; per-residue (Å²): 114,58,38,44,79,76,50,72,44,100,86,63,34,37,36,29,41,46,91,71,53,76,88,59,67,65,37,75,35,28,52,97,89,37,78,39,30,33,26,71,42,75,46,81,47,77,83,61,37,34,36,37,21,47,58,36,80,93,43,45,72,64,52,54,51,44,56,74,65,70,82,69,71,34,70